Protein AF-F2PV03-F1 (afdb_monomer)

Foldseek 3Di:
DPPDDPVVVVVVVVVVVVVVVCCVVVVVVVVLVVCQVPDVVRDDPCVVPDPVD

Structure (mmCIF, N/CA/C/O backbone):
data_AF-F2PV03-F1
#
_entry.id   AF-F2PV03-F1
#
loop_
_atom_site.group_PDB
_atom_site.id
_atom_site.type_symbol
_atom_site.label_atom_id
_atom_site.label_alt_id
_atom_site.label_comp_id
_atom_site.label_asym_id
_atom_site.label_entity_id
_atom_site.label_seq_id
_atom_site.pdbx_PDB_ins_code
_atom_site.Cartn_x
_atom_site.Cartn_y
_atom_site.Cartn_z
_atom_site.occupancy
_atom_site.B_iso_or_equiv
_atom_site.auth_seq_id
_atom_site.auth_comp_id
_atom_site.auth_asym_id
_atom_site.auth_atom_id
_atom_site.pdbx_PDB_model_num
ATOM 1 N N . MET A 1 1 ? -12.945 15.226 30.094 1.00 44.72 1 MET A N 1
ATOM 2 C CA . MET A 1 1 ? -12.458 14.062 29.322 1.00 44.72 1 MET A CA 1
ATOM 3 C C . MET A 1 1 ? -13.196 14.054 27.997 1.00 44.72 1 MET A C 1
ATOM 5 O O . MET A 1 1 ? -14.411 14.194 28.016 1.00 44.72 1 MET A O 1
ATOM 9 N N . MET A 1 2 ? -12.490 13.984 26.868 1.00 57.69 2 MET A N 1
ATOM 10 C CA . MET A 1 2 ? -13.110 13.968 25.539 1.00 57.69 2 MET A CA 1
ATOM 11 C C . MET A 1 2 ? -13.778 12.604 25.334 1.00 57.69 2 MET A C 1
ATOM 13 O O . MET A 1 2 ? -13.143 11.639 24.918 1.00 57.69 2 MET A O 1
ATOM 17 N N . GLN A 1 3 ? -15.041 12.496 25.742 1.00 60.94 3 GLN A N 1
ATOM 18 C CA . GLN A 1 3 ? -15.830 11.282 25.592 1.00 60.94 3 GLN A CA 1
ATOM 19 C C . GLN A 1 3 ? -16.340 11.251 24.153 1.00 60.94 3 GLN A C 1
ATOM 21 O O . GLN A 1 3 ? -17.410 11.761 23.837 1.00 60.94 3 GLN A O 1
ATOM 26 N N . PHE A 1 4 ? -15.515 10.729 23.248 1.00 62.56 4 PHE A N 1
ATOM 27 C CA . PHE A 1 4 ? -15.988 10.387 21.913 1.00 62.56 4 PHE A CA 1
ATOM 28 C C . PHE A 1 4 ? -17.166 9.417 22.057 1.00 62.56 4 PHE A C 1
ATOM 30 O O . PHE A 1 4 ? -17.059 8.448 22.812 1.00 62.56 4 PHE A O 1
ATOM 37 N N . SER A 1 5 ? -18.269 9.698 21.353 1.00 77.06 5 SER A N 1
ATOM 38 C CA . SER A 1 5 ? -19.402 8.773 21.232 1.00 77.06 5 SER A CA 1
ATOM 39 C C . SER A 1 5 ? -18.881 7.391 20.833 1.00 77.06 5 SER A C 1
ATOM 41 O O . SER A 1 5 ? -17.964 7.295 20.010 1.00 77.06 5 SER A O 1
ATOM 43 N N . GLU A 1 6 ? -19.442 6.327 21.407 1.00 84.31 6 GLU A N 1
ATOM 44 C CA . GLU A 1 6 ? -19.066 4.944 21.078 1.00 84.31 6 GLU A CA 1
ATOM 45 C C . GLU A 1 6 ? -19.171 4.678 19.566 1.00 84.31 6 GLU A C 1
ATOM 47 O O . GLU A 1 6 ? -18.317 4.004 18.993 1.00 84.31 6 GLU A O 1
ATOM 52 N N . GLU A 1 7 ? -20.110 5.342 18.884 1.00 82.56 7 GLU A N 1
ATOM 53 C CA . GLU A 1 7 ? -20.225 5.321 17.423 1.00 82.56 7 GLU A CA 1
ATOM 54 C C . GLU A 1 7 ? -18.971 5.876 16.717 1.00 82.56 7 GLU A C 1
ATOM 56 O O . GLU A 1 7 ? -18.485 5.304 15.739 1.00 82.56 7 GLU A O 1
ATOM 61 N N . THR A 1 8 ? -18.410 6.985 17.206 1.00 88.12 8 THR A N 1
ATOM 62 C CA . THR A 1 8 ? -17.199 7.588 16.631 1.00 88.12 8 THR A CA 1
ATOM 63 C C . THR A 1 8 ? -15.993 6.676 16.829 1.00 88.12 8 THR A C 1
ATOM 65 O O . THR A 1 8 ? -15.188 6.524 15.911 1.00 88.12 8 THR A O 1
ATOM 68 N N . LYS A 1 9 ? -15.876 6.030 17.996 1.00 87.12 9 LYS A N 1
ATOM 69 C CA . LYS A 1 9 ? -14.804 5.057 18.254 1.00 87.12 9 LYS A CA 1
ATOM 70 C C . LYS A 1 9 ? -14.909 3.853 17.324 1.00 87.12 9 LYS A C 1
ATOM 72 O O . LYS A 1 9 ? -13.906 3.455 16.737 1.00 87.12 9 LYS A O 1
ATOM 77 N N . GLU A 1 10 ? -16.113 3.316 17.144 1.00 91.62 10 GLU A N 1
ATOM 78 C CA . GLU A 1 10 ? -16.353 2.184 16.250 1.00 91.62 10 GLU A CA 1
ATOM 79 C C . GLU A 1 10 ? -16.008 2.539 14.796 1.00 91.62 10 GLU A C 1
ATOM 81 O O . GLU A 1 10 ? -15.327 1.776 14.109 1.00 91.62 10 GLU A O 1
ATOM 86 N N . ARG A 1 11 ? -16.405 3.731 14.330 1.00 92.06 11 ARG A N 1
ATOM 87 C CA . ARG A 1 11 ? -16.050 4.223 12.989 1.00 92.06 11 ARG A CA 1
ATOM 88 C C . ARG A 1 11 ? -14.540 4.360 12.810 1.00 92.06 11 ARG A C 1
ATOM 90 O O . ARG A 1 11 ? -14.018 3.921 11.789 1.00 92.06 11 ARG A O 1
ATOM 97 N N . ILE A 1 12 ? -13.838 4.935 13.788 1.00 94.62 12 ILE A N 1
ATOM 98 C CA . ILE A 1 12 ? -12.376 5.069 13.741 1.00 94.62 12 ILE A CA 1
ATOM 99 C C . ILE A 1 12 ? -11.716 3.688 13.696 1.00 94.62 12 ILE A C 1
ATOM 101 O O . ILE A 1 12 ? -10.838 3.475 12.864 1.00 94.62 12 ILE A O 1
ATOM 105 N N . SER A 1 13 ? -12.171 2.738 14.519 1.00 94.81 13 SER A N 1
ATOM 106 C CA . SER A 1 13 ? -11.650 1.366 14.500 1.00 94.81 13 SER A CA 1
ATOM 107 C C . SER A 1 13 ? -11.808 0.732 13.119 1.00 94.81 13 SER A C 1
ATOM 109 O O . SER A 1 13 ? -10.830 0.260 12.548 1.00 94.81 13 SER A O 1
ATOM 111 N N . LYS A 1 14 ? -13.005 0.823 12.522 1.00 95.44 14 LYS A N 1
ATOM 112 C CA . LYS A 1 14 ? -13.270 0.298 11.172 1.00 95.44 14 LYS A CA 1
ATOM 113 C C . LYS A 1 14 ? -12.358 0.922 10.116 1.00 95.44 14 LYS A C 1
ATOM 115 O O . LYS A 1 14 ? -11.835 0.216 9.257 1.00 95.44 14 LYS A O 1
ATOM 120 N N . VAL A 1 15 ? -12.146 2.238 10.173 1.00 96.94 15 VAL A N 1
ATOM 121 C CA . VAL A 1 15 ? -11.245 2.931 9.239 1.00 96.94 15 VAL A CA 1
ATOM 122 C C . VAL A 1 15 ? -9.807 2.452 9.415 1.00 96.94 15 VAL A C 1
ATOM 124 O O . VAL A 1 15 ? -9.129 2.221 8.416 1.00 96.94 15 VAL A O 1
ATOM 127 N N . ILE A 1 16 ? -9.341 2.260 10.650 1.00 96.19 16 ILE A N 1
ATOM 128 C CA . ILE A 1 16 ? -7.987 1.765 10.936 1.00 96.19 16 ILE A CA 1
ATOM 129 C C . ILE A 1 16 ? -7.805 0.338 10.410 1.00 96.19 16 ILE A C 1
ATOM 131 O O . ILE A 1 16 ? -6.779 0.046 9.792 1.00 96.19 16 ILE A O 1
ATOM 135 N N . ASP A 1 17 ? -8.797 -0.529 10.591 1.00 95.81 17 ASP A N 1
ATOM 136 C CA . ASP A 1 17 ? -8.743 -1.914 10.118 1.00 95.81 17 ASP A CA 1
ATOM 137 C C . ASP A 1 17 ? -8.650 -1.983 8.589 1.00 95.81 17 ASP A C 1
ATOM 139 O O . ASP A 1 17 ? -7.796 -2.684 8.041 1.00 95.81 17 ASP A O 1
ATOM 143 N N . ILE A 1 18 ? -9.451 -1.176 7.888 1.00 97.12 18 ILE A N 1
ATOM 144 C CA . ILE A 1 18 ? -9.381 -1.058 6.425 1.00 97.12 18 ILE A CA 1
ATOM 145 C C . ILE A 1 18 ? -8.040 -0.452 5.995 1.00 97.12 18 ILE A C 1
ATOM 147 O O . ILE A 1 18 ? -7.399 -0.952 5.069 1.00 97.12 18 ILE A O 1
ATOM 151 N N . SER A 1 19 ? -7.581 0.593 6.688 1.00 96.12 19 SER A N 1
ATOM 152 C CA . SER A 1 19 ? -6.311 1.269 6.397 1.00 96.12 19 SER A CA 1
ATOM 153 C C . SER A 1 19 ? -5.126 0.315 6.506 1.00 96.12 19 SER A C 1
ATOM 155 O O . SER A 1 19 ? -4.228 0.354 5.669 1.00 96.12 19 SER A O 1
ATOM 157 N N . ARG A 1 20 ? -5.132 -0.589 7.493 1.00 96.56 20 ARG A N 1
ATOM 158 C CA . ARG A 1 20 ? -4.087 -1.604 7.665 1.00 96.56 20 ARG A CA 1
ATOM 159 C C . ARG A 1 20 ? -3.971 -2.500 6.433 1.00 96.56 20 ARG A C 1
ATOM 161 O O . ARG A 1 20 ? -2.866 -2.713 5.941 1.00 96.56 20 ARG A O 1
ATOM 168 N N . VAL A 1 21 ? -5.099 -2.993 5.924 1.00 96.88 21 VAL A N 1
ATOM 169 C CA . VAL A 1 21 ? -5.144 -3.845 4.725 1.00 96.88 21 VAL A CA 1
ATOM 170 C C . VAL A 1 21 ? -4.717 -3.055 3.487 1.00 96.88 21 VAL A C 1
ATOM 172 O O . VAL A 1 21 ? -3.881 -3.523 2.716 1.00 96.88 21 VAL A O 1
ATOM 175 N N . ALA A 1 22 ? -5.236 -1.836 3.329 1.00 97.12 22 ALA A N 1
ATOM 176 C CA . ALA A 1 22 ? -4.919 -0.971 2.198 1.00 97.12 22 ALA A CA 1
ATOM 177 C C . ALA A 1 22 ? -3.425 -0.628 2.130 1.00 97.12 22 ALA A C 1
ATOM 179 O O . ALA A 1 22 ? -2.828 -0.724 1.063 1.00 97.12 22 ALA A O 1
ATOM 180 N N . ILE A 1 23 ? -2.799 -0.282 3.259 1.00 96.94 23 ILE A N 1
ATOM 181 C CA . ILE A 1 23 ? -1.360 0.005 3.312 1.00 96.94 23 ILE A CA 1
ATOM 182 C C . ILE A 1 23 ? -0.558 -1.268 3.053 1.00 96.94 23 ILE A C 1
ATOM 184 O O . ILE A 1 23 ? 0.374 -1.234 2.258 1.00 96.94 23 ILE A O 1
ATOM 188 N N . HIS A 1 24 ? -0.920 -2.394 3.675 1.00 95.81 24 HIS A N 1
ATOM 189 C CA . HIS A 1 24 ? -0.166 -3.639 3.530 1.00 95.81 24 HIS A CA 1
ATOM 190 C C . HIS A 1 24 ? -0.069 -4.093 2.068 1.00 95.81 24 HIS A C 1
ATOM 192 O O . HIS A 1 24 ? 1.023 -4.376 1.580 1.00 95.81 24 HIS A O 1
ATOM 198 N N . TYR A 1 25 ? -1.195 -4.101 1.354 1.00 95.25 25 TYR A N 1
ATOM 199 C CA . TYR A 1 25 ? -1.220 -4.522 -0.047 1.00 95.25 25 TYR A CA 1
ATOM 200 C C . TYR A 1 25 ? -0.901 -3.392 -1.030 1.00 95.25 25 TYR A C 1
ATOM 202 O O . TYR A 1 25 ? -0.411 -3.660 -2.122 1.00 95.25 25 TYR A O 1
ATOM 210 N N . GLY A 1 26 ? -1.153 -2.135 -0.662 1.00 96.56 26 GLY A N 1
ATOM 211 C CA . GLY A 1 26 ? -0.933 -0.970 -1.521 1.00 96.56 26 GLY A CA 1
ATOM 212 C C . GLY A 1 26 ? 0.499 -0.438 -1.506 1.00 96.56 26 GLY A C 1
ATOM 213 O O . GLY A 1 26 ? 0.925 0.168 -2.487 1.00 96.56 26 GLY A O 1
ATOM 214 N N . TYR A 1 27 ? 1.264 -0.689 -0.440 1.00 95.62 27 TYR A N 1
ATOM 215 C CA . TYR A 1 27 ? 2.622 -0.164 -0.278 1.00 95.62 27 TYR A CA 1
ATOM 216 C C . TYR A 1 27 ? 3.563 -0.583 -1.414 1.00 95.62 27 TYR A C 1
ATOM 218 O O . TYR A 1 27 ? 4.229 0.261 -2.014 1.00 95.62 27 TYR A O 1
ATOM 226 N N . LEU A 1 28 ? 3.592 -1.877 -1.743 1.00 93.12 28 LEU A N 1
ATOM 227 C CA . LEU A 1 28 ? 4.491 -2.400 -2.769 1.00 93.12 28 LEU A CA 1
ATOM 228 C C . LEU A 1 28 ? 4.128 -1.888 -4.181 1.00 93.12 28 LEU A C 1
ATOM 230 O O . LEU A 1 28 ? 5.013 -1.337 -4.839 1.00 93.12 28 LEU A O 1
ATOM 234 N N . PRO A 1 29 ? 2.861 -1.967 -4.646 1.00 92.75 29 PRO A N 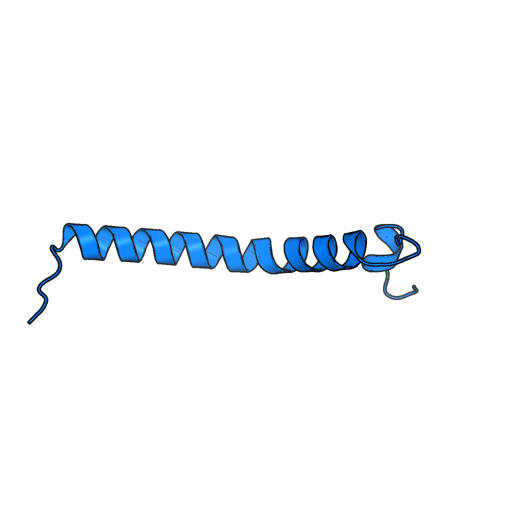1
ATOM 235 C CA . PRO A 1 29 ? 2.451 -1.353 -5.910 1.00 92.75 29 PRO A CA 1
ATOM 236 C C . PRO A 1 29 ? 2.758 0.144 -5.993 1.00 92.75 29 PRO A C 1
ATOM 238 O O . PRO A 1 29 ? 3.211 0.612 -7.035 1.00 92.75 29 PRO A O 1
ATOM 241 N N . LEU A 1 30 ? 2.548 0.891 -4.902 1.00 94.69 30 LEU A N 1
ATOM 242 C CA . LEU A 1 30 ? 2.802 2.330 -4.863 1.00 94.69 30 LEU A CA 1
ATOM 243 C C . LEU A 1 30 ? 4.279 2.645 -5.114 1.00 94.69 30 LEU A C 1
ATOM 245 O O . LEU A 1 30 ? 4.591 3.490 -5.950 1.00 94.69 30 LEU A O 1
AT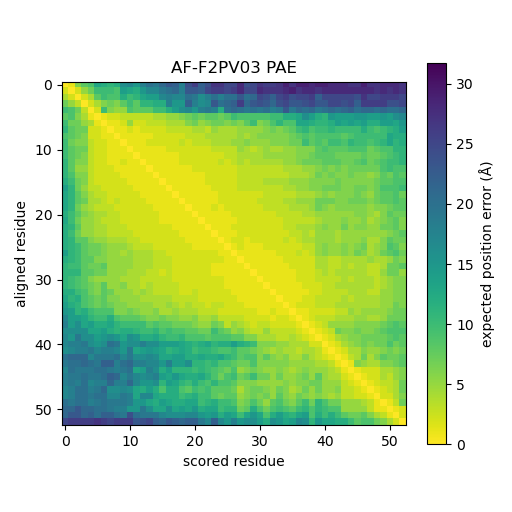OM 249 N N . ILE A 1 31 ? 5.194 1.955 -4.433 1.00 92.38 31 ILE A N 1
ATOM 250 C CA . ILE A 1 31 ? 6.634 2.184 -4.612 1.00 92.38 31 ILE A CA 1
ATOM 251 C C . ILE A 1 31 ? 7.090 1.789 -6.014 1.00 92.38 31 ILE A C 1
ATOM 253 O O . ILE A 1 31 ? 7.844 2.535 -6.636 1.00 92.38 31 ILE A O 1
ATOM 257 N N . VAL A 1 32 ? 6.608 0.659 -6.539 1.00 90.69 32 VAL A N 1
ATOM 258 C CA . VAL A 1 32 ? 6.920 0.234 -7.912 1.00 90.69 32 VAL A CA 1
ATOM 259 C C . VAL A 1 32 ? 6.426 1.271 -8.924 1.00 90.69 32 VAL A C 1
ATOM 261 O O . VAL A 1 32 ? 7.161 1.626 -9.845 1.00 90.69 32 VAL A O 1
ATOM 264 N N . TYR A 1 33 ? 5.218 1.806 -8.737 1.00 90.06 33 TYR A N 1
ATOM 265 C CA . TYR A 1 33 ? 4.658 2.848 -9.597 1.00 90.06 33 TYR A CA 1
ATOM 266 C C . TYR A 1 33 ? 5.478 4.143 -9.559 1.00 90.06 33 TYR A C 1
ATOM 268 O O . TYR A 1 33 ? 5.779 4.714 -10.610 1.00 90.06 33 TYR A O 1
ATOM 276 N N . LEU A 1 34 ? 5.872 4.595 -8.366 1.00 91.12 34 LEU A N 1
ATOM 277 C CA . LEU A 1 34 ? 6.722 5.775 -8.207 1.00 91.12 34 LEU A CA 1
ATOM 278 C C . LEU A 1 34 ? 8.084 5.556 -8.881 1.00 91.12 34 LEU A C 1
ATOM 280 O O . LEU A 1 34 ? 8.493 6.372 -9.705 1.00 91.12 34 LEU A O 1
ATOM 284 N N . GLY A 1 35 ? 8.745 4.427 -8.613 1.00 88.25 35 GLY A N 1
ATOM 285 C CA . GLY A 1 35 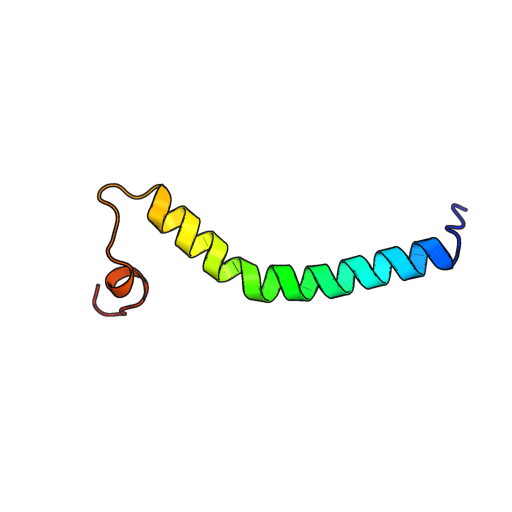? 10.022 4.075 -9.237 1.00 88.25 35 GLY A CA 1
ATOM 286 C C . GLY A 1 35 ? 9.937 4.026 -10.764 1.00 88.25 35 GLY A C 1
ATOM 287 O O . GLY A 1 35 ? 10.791 4.584 -11.446 1.00 88.25 35 GLY A O 1
ATOM 288 N N . TYR A 1 36 ? 8.873 3.441 -11.315 1.00 87.50 36 TYR A N 1
ATOM 289 C CA . TYR A 1 36 ? 8.626 3.416 -12.758 1.00 87.50 36 TYR A CA 1
ATOM 290 C C . TYR A 1 36 ? 8.405 4.818 -13.352 1.00 87.50 36 TYR A C 1
ATOM 292 O O . TYR A 1 36 ? 8.922 5.120 -14.426 1.00 87.50 36 TYR A O 1
ATOM 300 N N . THR A 1 37 ? 7.642 5.673 -12.665 1.00 88.50 37 THR A N 1
ATOM 301 C CA . THR A 1 37 ? 7.231 6.991 -13.178 1.00 88.50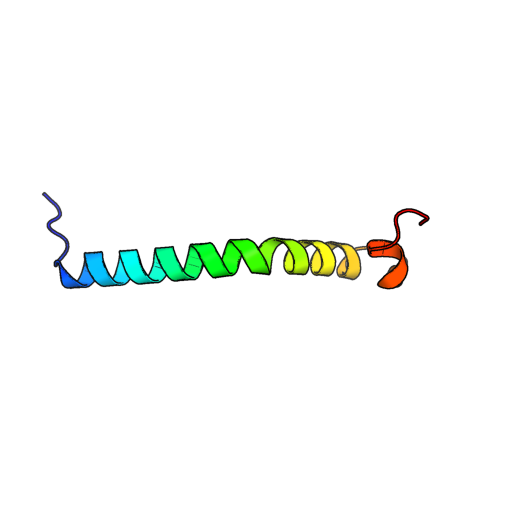 37 THR A CA 1
ATOM 302 C C . THR A 1 37 ? 8.382 7.995 -13.211 1.00 88.50 37 THR A C 1
ATOM 304 O O . THR A 1 37 ? 8.460 8.789 -14.147 1.00 88.50 37 THR A O 1
ATOM 307 N N . TYR A 1 38 ? 9.271 7.956 -12.215 1.00 87.25 38 TYR A N 1
ATOM 308 C CA . TYR A 1 38 ? 10.362 8.926 -12.057 1.00 87.25 38 TYR A CA 1
ATOM 309 C C . TYR A 1 38 ? 11.720 8.450 -12.595 1.00 87.25 38 TYR A C 1
ATOM 311 O O . TYR A 1 38 ? 12.685 9.209 -12.552 1.00 87.25 38 TYR A O 1
ATOM 319 N N . SER A 1 39 ? 11.821 7.217 -13.102 1.00 82.75 39 SER A N 1
ATOM 320 C CA . SER A 1 39 ? 13.059 6.718 -13.712 1.00 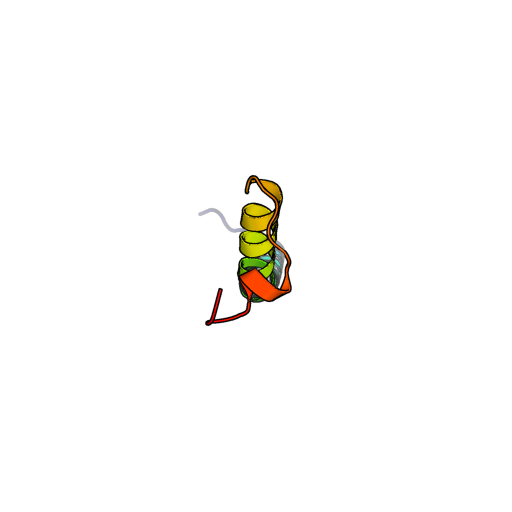82.75 39 SER A CA 1
ATOM 321 C C . SER A 1 39 ? 13.166 7.133 -15.179 1.00 82.75 39 SER A C 1
ATOM 323 O O . SER A 1 39 ? 12.263 6.855 -15.972 1.00 82.75 39 SER A O 1
ATOM 325 N N . GLU A 1 40 ? 14.303 7.719 -15.560 1.00 84.12 40 GLU A N 1
ATOM 326 C CA . GLU A 1 40 ? 14.678 7.924 -16.960 1.00 84.12 40 GLU A CA 1
ATOM 327 C C . GLU A 1 40 ? 15.967 7.158 -17.299 1.00 84.12 40 GLU A C 1
ATOM 329 O O . GLU A 1 40 ? 16.998 7.393 -16.665 1.00 84.12 40 GLU A O 1
ATOM 334 N N . PRO A 1 41 ? 15.941 6.251 -18.297 1.00 84.56 41 PRO A N 1
ATOM 335 C CA . PRO A 1 41 ? 14.780 5.822 -19.088 1.00 84.56 41 PRO A CA 1
ATOM 336 C C . PRO A 1 41 ? 13.795 4.960 -18.275 1.00 84.56 41 PRO A C 1
ATOM 338 O O . PRO A 1 41 ? 14.189 4.258 -17.343 1.00 84.56 41 PRO A O 1
ATOM 341 N N . ARG A 1 42 ? 12.508 4.968 -18.654 1.00 79.88 42 ARG A N 1
ATOM 342 C CA . ARG A 1 42 ? 11.480 4.170 -17.962 1.00 79.88 42 ARG A CA 1
ATOM 343 C C . ARG A 1 42 ? 11.784 2.668 -18.084 1.00 79.88 42 ARG A C 1
ATOM 345 O O . ARG A 1 42 ? 11.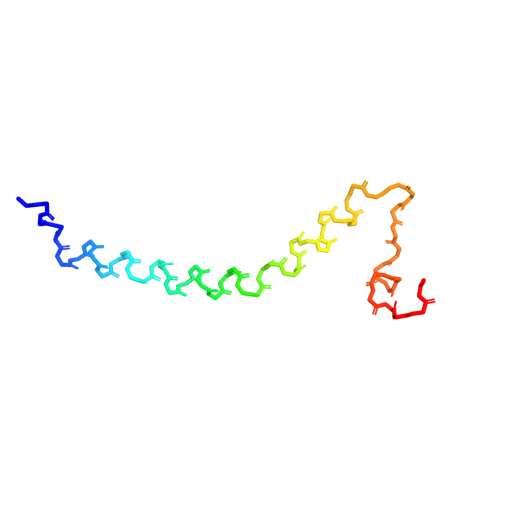866 2.162 -19.207 1.00 79.88 42 ARG A O 1
ATOM 352 N N . PRO A 1 43 ? 11.934 1.934 -16.970 1.00 81.25 43 PRO A N 1
ATOM 353 C CA . PRO A 1 43 ? 12.314 0.527 -17.003 1.00 81.25 43 PRO A CA 1
ATOM 354 C C . PRO A 1 43 ? 11.154 -0.358 -17.473 1.00 81.25 43 PRO A C 1
ATOM 356 O O . PRO A 1 43 ? 9.988 -0.094 -17.190 1.00 81.25 43 PRO A O 1
ATOM 359 N N . ALA A 1 44 ? 11.461 -1.459 -18.161 1.00 79.69 44 ALA A N 1
ATOM 360 C CA . ALA A 1 44 ? 10.462 -2.490 -18.440 1.00 79.69 44 ALA A CA 1
ATOM 361 C C . ALA A 1 44 ? 10.017 -3.156 -17.125 1.00 79.69 44 ALA A C 1
ATOM 363 O O . ALA A 1 44 ? 10.862 -3.490 -16.298 1.00 79.69 44 ALA A O 1
ATOM 364 N N . LEU A 1 45 ? 8.714 -3.411 -16.944 1.00 75.56 45 LEU A N 1
ATOM 365 C CA . LEU A 1 45 ? 8.171 -3.995 -15.702 1.00 75.56 45 LEU A CA 1
ATOM 366 C C . LEU A 1 45 ? 8.839 -5.328 -15.324 1.00 75.56 45 LEU A C 1
ATOM 368 O O . LEU A 1 45 ? 9.093 -5.582 -14.152 1.00 75.56 45 LEU A O 1
ATOM 372 N N . LEU A 1 46 ? 9.192 -6.146 -16.321 1.00 73.75 46 LEU A N 1
ATOM 373 C CA . LEU A 1 46 ? 9.925 -7.397 -16.114 1.00 73.75 46 LEU A CA 1
ATOM 374 C C . LEU A 1 46 ? 11.317 -7.176 -15.502 1.00 73.75 46 LEU A C 1
ATOM 376 O O . LEU A 1 46 ? 11.744 -7.991 -14.694 1.00 73.75 46 LEU A O 1
ATOM 380 N N . LYS A 1 47 ? 11.999 -6.066 -15.819 1.00 75.69 47 LYS A N 1
ATOM 381 C CA . LYS A 1 47 ? 13.302 -5.726 -15.222 1.00 75.69 47 LYS A CA 1
ATOM 382 C C . LYS A 1 47 ? 13.181 -5.306 -13.757 1.00 75.69 47 LYS A C 1
ATOM 384 O O . LYS A 1 47 ? 14.089 -5.570 -12.989 1.00 75.69 47 LYS A O 1
ATOM 389 N N . LEU A 1 48 ? 12.063 -4.702 -13.350 1.00 75.12 4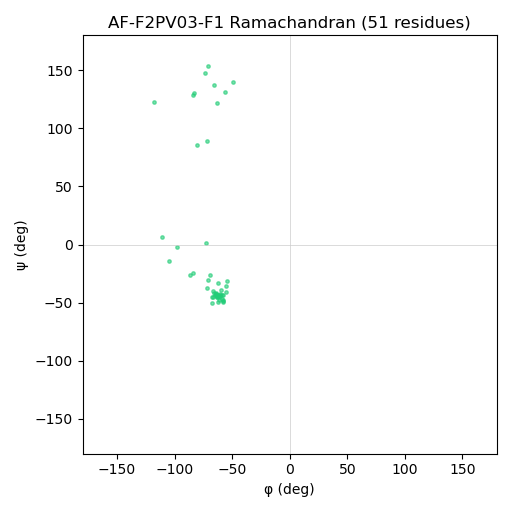8 LEU A N 1
ATOM 390 C CA . LEU A 1 48 ? 11.837 -4.325 -11.946 1.00 75.12 48 LEU A CA 1
ATOM 391 C C . LEU A 1 48 ? 11.637 -5.540 -11.031 1.00 75.12 48 LEU A C 1
ATOM 393 O O . LEU A 1 48 ? 11.890 -5.455 -9.834 1.00 75.12 48 LEU A O 1
ATOM 397 N N . LEU A 1 49 ? 11.155 -6.652 -11.589 1.00 80.50 49 LEU A N 1
ATOM 398 C CA . LEU A 1 49 ? 10.838 -7.869 -10.840 1.00 80.50 49 LEU A CA 1
ATOM 399 C C . LEU A 1 49 ? 11.876 -8.979 -11.039 1.00 80.50 49 LEU A C 1
ATOM 401 O O . LEU A 1 49 ? 11.865 -9.956 -10.291 1.00 80.50 49 LEU A O 1
ATOM 405 N N . SER A 1 50 ? 12.753 -8.867 -12.043 1.00 79.75 50 SER A N 1
ATOM 406 C CA . SER A 1 50 ? 13.764 -9.889 -12.292 1.00 79.75 50 SER A CA 1
ATOM 407 C C . SER A 1 50 ? 14.982 -9.680 -11.388 1.00 79.75 50 SER A C 1
ATOM 409 O O . SER A 1 50 ? 15.558 -8.594 -11.407 1.00 79.75 50 SER A O 1
ATOM 411 N N . PRO A 1 51 ? 15.465 -10.721 -10.692 1.00 72.88 51 PRO A N 1
ATOM 412 C CA . PRO A 1 51 ? 16.697 -10.649 -9.903 1.00 72.88 51 PRO A CA 1
ATOM 413 C C . PRO A 1 51 ? 17.975 -10.605 -10.765 1.00 72.88 51 PRO A C 1
ATOM 415 O O . PRO A 1 51 ? 19.074 -10.624 -10.224 1.00 72.88 51 PRO A O 1
ATOM 418 N N . LEU A 1 52 ? 17.834 -10.603 -12.095 1.00 72.38 52 LEU A N 1
ATOM 419 C CA . LEU A 1 52 ? 18.915 -10.643 -13.086 1.00 72.38 52 LEU A CA 1
ATOM 420 C C . LEU A 1 52 ? 19.055 -9.321 -13.868 1.00 72.38 52 LEU A C 1
ATOM 422 O O . LEU A 1 52 ? 19.778 -9.2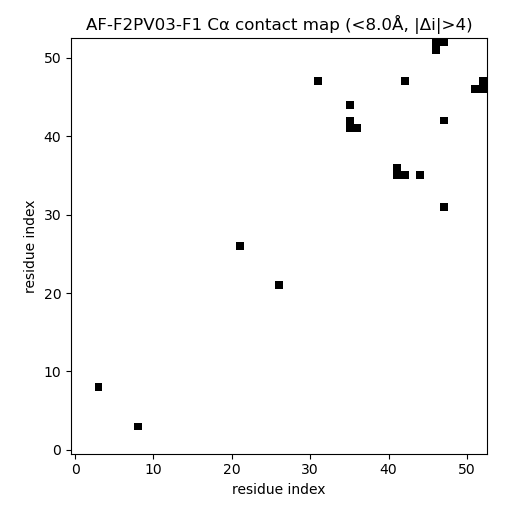91 -14.864 1.00 72.38 52 LEU A O 1
ATOM 426 N N . ALA A 1 53 ? 18.300 -8.286 -13.479 1.00 61.84 53 ALA A N 1
ATOM 427 C CA . ALA A 1 53 ? 18.331 -6.964 -14.107 1.00 61.84 53 ALA A CA 1
ATOM 428 C C . ALA A 1 53 ? 19.546 -6.136 -13.680 1.00 61.84 53 ALA A C 1
ATOM 430 O O . ALA A 1 53 ? 20.012 -6.310 -12.532 1.00 61.84 53 ALA A O 1
#

Solvent-accessible surface area (backbone atoms only — not comparable to full-atom values): 3276 Å² total; per-residue (Å²): 129,92,76,68,53,70,67,56,52,51,52,51,51,54,52,50,58,51,47,52,53,50,48,67,68,42,49,61,58,50,52,54,50,50,54,45,72,75,37,85,76,65,66,58,72,67,50,79,71,39,96,84,101

Secondary structure (DSSP, 8-state):
-----HHHHHHHHHHHHHHHHHHHHHHHHHHHHHHHHH-SSPPPHHHHH-TT-

Mean predicted aligned error: 7.6 Å

Organism: Trichophyton equinum (strain ATCC MYA-4606 / CBS 127.97) (NCBI:txid559882)

InterPro domains:
  IPR012621 Mitochondrial import receptor subunit TOM7 [PF08038] (9-49)

Nearest PDB structures (foldseek):
  6ucu-assembly1_E  TM=9.117E-01  e=1.387E-03  Saccharomyces cerevisiae S288C

pLDDT: mean 85.33, std 11.8, range [44.72, 97.12]

Radius of gyration: 19.06 Å; Cα contacts (8 Å, |Δi|>4): 11; chains: 1; bounding box: 39×25×48 Å

Sequence (53 aa):
MMQFSEETKERISKVIDISRVAIHYGYLPLIVYLGYTYSEPRPA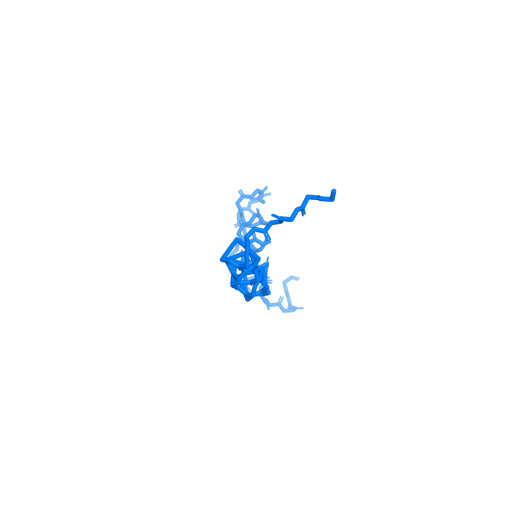LLKLLSPLA